Protein AF-A0A964NUA7-F1 (afdb_monomer)

Mean predicted aligned error: 12.63 Å

Solvent-accessible surface area (backbone atoms only — not comparable to full-atom values): 7812 Å² total; per-residue (Å²): 142,84,90,79,90,79,89,80,86,87,89,70,91,76,75,76,74,73,67,79,84,61,92,85,70,59,91,72,68,48,66,83,38,72,69,36,49,54,50,37,35,69,74,38,63,62,38,77,44,85,79,89,63,95,45,68,68,60,46,50,51,55,55,46,52,55,45,46,50,8,38,75,77,57,74,36,83,54,47,79,45,64,87,78,92,82,76,82,49,100,40,72,67,52,20,51,52,49,49,44,42,57,53,69,76,63,40,62,59,69,62,51,52,53,50,32,60,74,75,73,97

Secondary structure (DSSP, 8-state):
-----------S----------TT--TTTTSSSHHHHHHHHHH-SEEE-----S-HHHHHHHHHHHHHHHHHHH----EEE--------SSHHHHHHHHIIIIIIS--HHHHHHHHHHHT-

pLDDT: mean 70.84, std 25.48, range [21.45, 96.25]

Structure (mmCIF, N/CA/C/O backbone):
data_AF-A0A964NUA7-F1
#
_entry.id   AF-A0A964NUA7-F1
#
loop_
_atom_site.group_PDB
_atom_site.id
_atom_site.type_symbol
_atom_site.label_atom_id
_atom_site.label_alt_id
_atom_site.label_comp_id
_atom_site.label_asym_id
_atom_site.label_entity_id
_atom_site.label_seq_id
_atom_site.pdbx_PDB_ins_code
_atom_site.Cartn_x
_atom_site.Cartn_y
_atom_site.Cartn_z
_atom_site.occupancy
_atom_site.B_iso_or_equiv
_atom_site.auth_seq_id
_atom_site.auth_comp_id
_atom_site.auth_asym_id
_atom_site.auth_atom_id
_atom_site.pdbx_PDB_model_num
ATOM 1 N N . MET A 1 1 ? 5.988 -31.371 2.327 1.00 27.14 1 MET A N 1
ATOM 2 C CA . MET A 1 1 ? 7.022 -30.950 1.358 1.00 27.14 1 MET A CA 1
ATOM 3 C C . MET A 1 1 ? 6.331 -30.718 0.020 1.00 27.14 1 MET A C 1
ATOM 5 O O . MET A 1 1 ? 5.754 -31.665 -0.492 1.00 27.14 1 MET A O 1
ATOM 9 N N . GLY A 1 2 ? 6.300 -29.475 -0.480 1.00 25.44 2 GLY A N 1
ATOM 10 C CA . GLY A 1 2 ? 5.783 -29.141 -1.819 1.00 25.44 2 GLY A CA 1
ATOM 11 C C . GLY A 1 2 ? 4.727 -28.028 -1.857 1.00 25.44 2 GLY A C 1
ATOM 12 O O . GLY A 1 2 ? 3.548 -28.309 -2.030 1.00 25.44 2 GLY A O 1
ATOM 13 N N . LEU A 1 3 ? 5.148 -26.765 -1.731 1.00 25.61 3 LEU A N 1
ATOM 14 C CA . LEU A 1 3 ? 4.370 -25.607 -2.189 1.00 25.61 3 LEU A CA 1
ATOM 15 C C . LEU A 1 3 ? 4.607 -25.449 -3.697 1.00 25.61 3 LEU A C 1
ATOM 17 O O . LEU A 1 3 ? 5.755 -25.349 -4.126 1.00 25.61 3 LEU A O 1
ATOM 21 N N . ARG A 1 4 ? 3.542 -25.419 -4.505 1.00 24.11 4 ARG A N 1
ATOM 22 C CA . ARG A 1 4 ? 3.616 -25.037 -5.923 1.00 24.11 4 ARG A CA 1
ATOM 23 C C . ARG A 1 4 ? 2.510 -24.025 -6.206 1.00 24.11 4 ARG A C 1
ATOM 25 O O . ARG A 1 4 ? 1.328 -24.355 -6.159 1.00 24.11 4 ARG A O 1
ATOM 32 N N . GLY A 1 5 ? 2.933 -22.775 -6.374 1.00 25.03 5 GLY A N 1
ATOM 33 C CA . GLY A 1 5 ? 2.089 -21.589 -6.371 1.00 25.03 5 GLY A CA 1
ATOM 34 C C . GLY A 1 5 ? 1.106 -21.511 -7.536 1.00 25.03 5 GL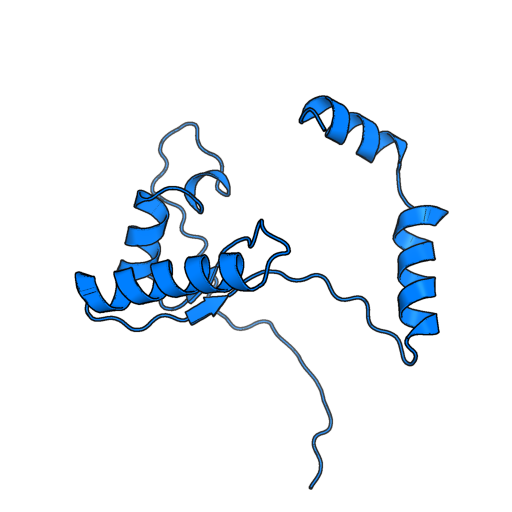Y A C 1
ATOM 35 O O . GLY A 1 5 ? 1.451 -21.746 -8.690 1.00 25.03 5 GLY A O 1
ATOM 36 N N . ARG A 1 6 ? -0.117 -21.110 -7.197 1.00 24.16 6 ARG A N 1
ATOM 37 C CA . ARG A 1 6 ? -1.058 -20.375 -8.043 1.00 24.16 6 ARG A CA 1
ATOM 38 C C . ARG A 1 6 ? -1.714 -19.360 -7.119 1.00 24.16 6 ARG A C 1
ATOM 40 O O . ARG A 1 6 ? -2.596 -19.726 -6.351 1.00 24.16 6 ARG A O 1
ATOM 47 N N . ILE A 1 7 ? -1.238 -18.119 -7.128 1.00 25.75 7 ILE A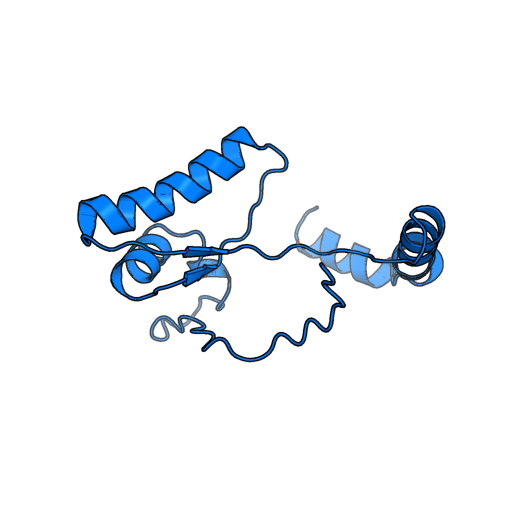 N 1
ATOM 48 C CA . ILE A 1 7 ? -1.932 -17.039 -6.424 1.00 25.75 7 ILE A CA 1
ATOM 49 C C . ILE A 1 7 ? -2.925 -16.448 -7.421 1.00 25.75 7 ILE A C 1
ATOM 51 O O . ILE A 1 7 ? -2.587 -15.615 -8.253 1.00 25.75 7 ILE A O 1
ATOM 55 N N . PHE A 1 8 ? -4.148 -16.966 -7.358 1.00 21.45 8 PHE A N 1
ATOM 56 C CA . PHE A 1 8 ? -5.348 -16.239 -7.747 1.00 21.45 8 PHE A CA 1
ATOM 57 C C . PHE A 1 8 ? -5.711 -15.353 -6.549 1.00 21.45 8 PHE A C 1
ATOM 59 O O . PHE A 1 8 ? -5.797 -15.861 -5.431 1.00 21.45 8 PHE A O 1
ATOM 66 N N . GLN A 1 9 ? -5.923 -14.053 -6.750 1.00 24.56 9 GLN A N 1
ATOM 67 C CA . GLN A 1 9 ? -6.486 -13.195 -5.707 1.00 24.56 9 GLN A CA 1
ATOM 68 C C . GLN A 1 9 ? -7.585 -12.317 -6.303 1.00 24.56 9 GLN A C 1
ATOM 70 O O . GLN A 1 9 ? -7.345 -11.265 -6.881 1.00 24.56 9 GLN A O 1
ATOM 75 N N . SER A 1 10 ? -8.814 -12.800 -6.181 1.00 31.84 10 SER A N 1
ATOM 76 C CA . SER A 1 10 ? -10.042 -12.033 -6.357 1.00 31.84 10 SER A CA 1
ATOM 77 C C . SER A 1 10 ? -11.094 -12.743 -5.517 1.00 31.84 10 SER A C 1
ATOM 79 O O . SER A 1 10 ? -11.787 -13.608 -6.032 1.00 31.84 10 SER A O 1
ATOM 81 N N . GLU A 1 11 ? -11.140 -12.446 -4.217 1.00 25.67 11 GLU A N 1
ATOM 82 C CA . GLU A 1 11 ? -12.264 -12.791 -3.332 1.00 25.67 11 GLU A CA 1
ATOM 83 C C . GLU A 1 11 ? -12.085 -12.142 -1.948 1.00 25.67 11 GLU A C 1
ATOM 85 O O . GLU A 1 11 ? -12.079 -12.779 -0.899 1.00 25.67 11 GLU A O 1
ATOM 90 N N . SER A 1 12 ? -11.927 -10.823 -1.921 1.00 27.19 12 SER A N 1
ATOM 91 C CA . SER A 1 12 ? -12.155 -10.053 -0.701 1.00 27.19 12 SER A CA 1
ATOM 92 C C . SER A 1 12 ? -13.221 -9.017 -1.009 1.00 27.19 12 SER A C 1
ATOM 94 O O . SER A 1 12 ? -13.128 -8.283 -1.991 1.00 27.19 12 SER A O 1
ATOM 96 N N . ARG A 1 13 ? -14.282 -8.998 -0.195 1.00 23.02 13 ARG A N 1
ATOM 97 C CA . ARG A 1 13 ? -15.306 -7.950 -0.213 1.00 23.02 13 ARG A CA 1
ATOM 98 C C . ARG A 1 13 ? -14.612 -6.617 0.072 1.00 23.02 13 ARG A C 1
ATOM 100 O O . ARG A 1 13 ? -14.453 -6.226 1.222 1.00 23.02 13 ARG A O 1
ATOM 107 N N . LEU A 1 14 ? -14.148 -5.964 -0.990 1.00 28.89 14 LEU A N 1
ATOM 108 C CA . LEU A 1 14 ? -13.613 -4.613 -0.988 1.00 28.89 14 LEU A CA 1
ATOM 109 C C . LEU A 1 14 ? -14.743 -3.676 -0.576 1.00 28.89 14 LEU A C 1
ATOM 111 O O . LEU A 1 14 ? -15.568 -3.273 -1.393 1.00 28.89 14 LEU A O 1
ATOM 115 N N . SER A 1 15 ? -14.790 -3.306 0.697 1.00 28.67 15 SER A N 1
ATOM 116 C CA . SER A 1 15 ? -15.496 -2.096 1.081 1.00 28.67 15 SER A CA 1
ATOM 117 C C . SER A 1 15 ? -14.627 -0.911 0.660 1.00 28.67 15 SER A C 1
ATOM 119 O O . SER A 1 15 ? -13.767 -0.452 1.413 1.00 28.67 15 SER A O 1
ATOM 121 N N . TYR A 1 16 ? -14.850 -0.393 -0.551 1.00 28.73 16 TYR A N 1
ATOM 122 C CA . TYR A 1 16 ? -14.675 1.042 -0.749 1.00 28.73 16 TYR A CA 1
ATOM 123 C C . TYR A 1 16 ? -15.656 1.689 0.216 1.00 28.73 16 TYR A C 1
ATOM 125 O O . TYR A 1 16 ? -16.868 1.611 0.013 1.00 28.73 16 TYR A O 1
ATOM 133 N N . VAL A 1 17 ? -15.151 2.254 1.310 1.00 31.86 17 VAL A N 1
ATOM 134 C CA . VAL A 1 17 ? -15.978 3.107 2.153 1.00 31.86 17 VAL A CA 1
ATOM 135 C C . VAL A 1 17 ? -16.320 4.323 1.305 1.00 31.86 17 VAL A C 1
ATOM 137 O O . VAL A 1 17 ? -15.571 5.291 1.230 1.00 31.86 17 VAL A O 1
ATOM 140 N N . LYS A 1 18 ? -17.459 4.239 0.620 1.00 24.28 18 LYS A N 1
ATOM 141 C CA . LYS A 1 18 ? -18.215 5.402 0.197 1.00 24.28 18 LYS A CA 1
ATOM 142 C C . LYS A 1 18 ? -18.733 5.997 1.500 1.00 24.28 18 LYS A C 1
ATOM 144 O O . LYS A 1 18 ? -19.752 5.551 2.022 1.00 24.28 18 LYS A O 1
ATOM 149 N N . ALA A 1 19 ? -17.975 6.928 2.074 1.00 28.19 19 ALA A N 1
ATOM 150 C CA . ALA A 1 19 ? -18.576 7.854 3.013 1.00 28.19 19 ALA A CA 1
ATOM 151 C C . ALA A 1 19 ? -19.773 8.469 2.280 1.00 28.19 19 ALA A C 1
ATOM 153 O O . ALA A 1 19 ? -19.670 8.793 1.092 1.00 28.19 19 ALA A O 1
ATOM 154 N N . ASP A 1 20 ? -20.917 8.496 2.956 1.00 29.47 20 ASP A N 1
ATOM 155 C CA . ASP A 1 20 ? -22.089 9.249 2.531 1.00 29.47 20 ASP A CA 1
ATOM 156 C C . ASP A 1 20 ? -21.645 10.561 1.866 1.00 29.47 20 ASP A C 1
ATOM 158 O O . ASP A 1 20 ? -20.754 11.257 2.354 1.00 29.47 20 ASP A O 1
ATOM 162 N N . SER A 1 21 ? -22.186 10.789 0.677 1.00 30.91 21 SER A N 1
ATOM 163 C CA . SER A 1 21 ? -21.831 11.832 -0.270 1.00 30.91 21 SER A CA 1
ATOM 164 C C . SER A 1 21 ? -21.938 13.231 0.334 1.00 30.91 21 SER A C 1
ATOM 166 O O . SER A 1 21 ? -22.927 13.929 0.123 1.00 30.91 21 SER A O 1
ATOM 168 N N . THR A 1 22 ? -20.885 13.698 0.999 1.00 31.62 22 THR A N 1
ATOM 169 C CA . THR A 1 22 ? -20.631 15.133 1.117 1.00 31.62 22 THR A CA 1
ATOM 170 C C . THR A 1 22 ? -20.232 15.629 -0.278 1.00 31.62 22 THR A C 1
ATOM 172 O O . THR A 1 22 ? -19.257 15.119 -0.841 1.00 31.62 22 THR A O 1
ATOM 175 N N . PRO A 1 23 ? -20.966 16.571 -0.896 1.00 30.16 23 PRO A N 1
ATOM 176 C CA . PRO A 1 23 ? -20.633 17.036 -2.234 1.00 30.16 23 PRO A CA 1
ATOM 177 C C . PRO A 1 23 ? -19.292 17.776 -2.179 1.00 30.16 23 PRO A C 1
ATOM 179 O O . PRO A 1 23 ? -19.207 18.844 -1.579 1.00 30.16 23 PRO A O 1
ATOM 182 N N . GLY A 1 24 ? -18.248 17.203 -2.784 1.00 36.34 24 GLY A N 1
ATOM 183 C CA . GLY A 1 24 ? -16.984 17.904 -3.034 1.00 36.34 24 GLY A CA 1
ATOM 184 C C . GLY A 1 24 ? -15.691 17.147 -2.726 1.00 36.34 24 GLY A C 1
ATOM 185 O O . GLY A 1 24 ? -14.650 17.619 -3.162 1.00 36.34 24 GLY A O 1
ATOM 186 N N . ALA A 1 25 ? -15.725 16.002 -2.037 1.00 34.09 25 ALA A N 1
ATOM 187 C CA . ALA A 1 25 ? -14.512 15.231 -1.737 1.00 34.09 25 ALA A CA 1
ATOM 188 C C . ALA A 1 25 ? -14.442 13.950 -2.579 1.00 34.09 25 ALA A C 1
ATOM 190 O O . ALA A 1 25 ? -15.390 13.159 -2.620 1.00 34.09 25 ALA A O 1
ATOM 191 N N . GLY A 1 26 ? -13.320 13.746 -3.267 1.00 30.30 26 GLY A N 1
ATOM 192 C CA . GLY A 1 26 ? -13.050 12.526 -4.017 1.00 30.30 26 GLY A CA 1
ATOM 193 C C . GLY A 1 26 ? -12.865 11.312 -3.089 1.00 30.30 26 GLY A C 1
ATOM 194 O O . GLY A 1 26 ? -12.477 11.462 -1.930 1.00 30.30 26 GLY A O 1
ATOM 195 N N . PRO A 1 27 ? -13.097 10.078 -3.577 1.00 38.28 27 PRO A N 1
ATOM 196 C CA . PRO A 1 27 ? -13.003 8.850 -2.776 1.00 38.28 27 PRO A CA 1
ATOM 197 C C . PRO A 1 27 ? -11.610 8.549 -2.182 1.00 38.28 27 PRO A C 1
ATOM 199 O O . PRO A 1 27 ? -11.503 7.675 -1.318 1.00 38.28 27 PRO A O 1
ATOM 202 N N . ASP A 1 28 ? -10.560 9.260 -2.598 1.00 36.31 28 ASP A N 1
ATOM 203 C CA . ASP A 1 28 ? -9.194 9.082 -2.088 1.00 36.31 28 ASP A CA 1
ATOM 204 C C . ASP A 1 28 ? -8.796 10.084 -0.993 1.00 36.31 28 ASP A C 1
ATOM 206 O O . ASP A 1 28 ? -7.890 9.810 -0.206 1.00 36.31 28 ASP A O 1
ATOM 210 N N . GLU A 1 29 ? -9.520 11.194 -0.844 1.00 36.31 29 GLU A N 1
ATOM 211 C CA . GLU A 1 29 ? -9.136 12.291 0.057 1.00 36.31 29 GLU A CA 1
ATOM 212 C C . GLU A 1 29 ? -9.491 12.007 1.528 1.00 36.31 29 GLU A C 1
ATOM 214 O O . GLU A 1 29 ? -8.863 12.530 2.449 1.00 36.31 29 GLU A O 1
ATOM 219 N N . CYS A 1 30 ? -10.449 11.112 1.791 1.00 37.78 30 CYS A N 1
ATOM 220 C CA . CYS A 1 30 ? -10.910 10.823 3.152 1.00 37.78 30 CYS A CA 1
ATOM 221 C C . CYS A 1 30 ? -10.120 9.727 3.889 1.00 37.78 30 CYS A C 1
ATOM 223 O O . CYS A 1 30 ? -10.360 9.515 5.078 1.00 37.78 30 CYS A O 1
ATOM 225 N N . ARG A 1 31 ? -9.177 9.030 3.236 1.00 44.59 31 ARG A N 1
ATOM 226 C CA . ARG A 1 31 ? -8.438 7.906 3.855 1.00 44.59 31 ARG A CA 1
ATOM 227 C C . ARG A 1 31 ? -7.382 8.357 4.870 1.00 44.59 31 ARG A C 1
ATOM 229 O O . ARG A 1 31 ? -7.107 7.631 5.817 1.00 44.59 31 ARG A O 1
ATOM 236 N N . GLY A 1 32 ? -6.812 9.553 4.697 1.00 49.62 32 GLY A N 1
ATOM 237 C CA . GLY A 1 32 ? -5.802 10.117 5.605 1.00 49.62 32 GLY A CA 1
ATOM 238 C C . GLY A 1 32 ? -6.368 10.923 6.781 1.00 49.62 32 GLY A C 1
ATOM 239 O O . GLY A 1 32 ? -5.654 11.177 7.752 1.00 49.62 32 GLY A O 1
ATOM 240 N N . LEU A 1 33 ? -7.644 11.320 6.717 1.00 57.09 33 LEU A N 1
ATOM 241 C CA . LEU A 1 33 ? -8.273 12.196 7.708 1.00 57.09 33 LEU A CA 1
ATOM 242 C C . LEU A 1 33 ? -8.637 11.427 8.992 1.00 57.09 33 LEU A C 1
ATOM 244 O O . LEU A 1 33 ? -9.044 10.266 8.902 1.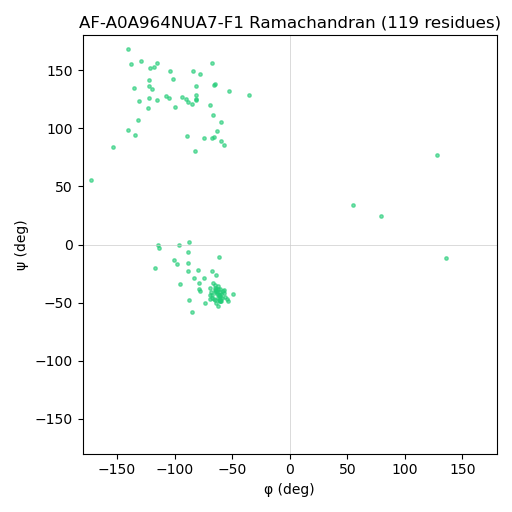00 57.09 33 LEU A O 1
ATOM 248 N N . PRO A 1 34 ? -8.577 12.057 10.187 1.00 63.84 34 PRO A N 1
ATOM 249 C CA . PRO A 1 34 ? -8.922 11.407 11.457 1.00 63.84 34 PRO A CA 1
ATOM 250 C C . PRO A 1 34 ? -10.273 10.678 11.419 1.00 63.84 34 PRO A C 1
ATOM 252 O O . PRO A 1 34 ? -10.371 9.528 11.839 1.00 63.84 34 PRO A O 1
ATOM 255 N N . ALA A 1 35 ? -11.292 11.293 10.811 1.00 75.25 35 ALA A N 1
ATOM 256 C CA . ALA A 1 35 ? -12.618 10.697 10.651 1.00 75.25 35 ALA A CA 1
ATOM 257 C C . ALA A 1 35 ? -12.605 9.382 9.844 1.00 75.25 35 ALA A C 1
ATOM 259 O O . ALA A 1 35 ? -13.299 8.431 10.204 1.00 75.25 35 ALA A O 1
ATOM 260 N N . GLY A 1 36 ? -11.779 9.295 8.795 1.00 73.12 36 GLY A N 1
ATOM 261 C CA . GLY A 1 36 ? -11.612 8.076 8.001 1.00 73.12 36 GLY A CA 1
ATOM 262 C C . GLY A 1 36 ? -10.991 6.936 8.809 1.00 73.12 36 GLY A C 1
ATOM 263 O O . GLY A 1 36 ? -11.425 5.788 8.692 1.00 73.12 36 GLY A O 1
ATOM 264 N N . LYS A 1 37 ? -10.042 7.256 9.701 1.00 77.94 37 LYS A N 1
ATOM 265 C CA . LYS A 1 37 ? -9.405 6.269 10.589 1.00 77.94 37 LYS A CA 1
ATOM 266 C C . LYS A 1 37 ? -10.399 5.664 11.576 1.00 77.94 37 LYS A C 1
ATOM 268 O O . LYS A 1 37 ? -10.473 4.441 11.685 1.00 77.94 37 LYS A O 1
ATOM 273 N N . HIS A 1 38 ? -11.203 6.498 12.240 1.00 84.69 38 HIS A N 1
ATOM 274 C CA . HIS A 1 38 ? -12.233 6.020 13.169 1.00 84.69 38 HIS A CA 1
ATOM 275 C C . HIS A 1 38 ? -13.317 5.210 12.458 1.00 84.69 38 HIS A C 1
ATOM 277 O O . HIS A 1 38 ? -13.741 4.176 12.971 1.00 84.69 38 HIS A O 1
ATOM 283 N N . TYR A 1 39 ? -13.731 5.621 11.256 1.00 83.38 39 TYR A N 1
ATOM 284 C CA . TYR A 1 39 ? -14.696 4.847 10.480 1.00 83.38 39 TYR A CA 1
ATOM 285 C C . TYR A 1 39 ? -14.159 3.448 10.153 1.00 83.38 39 TYR A C 1
ATOM 287 O O . TYR A 1 39 ? -14.842 2.449 10.392 1.00 83.38 39 TYR A O 1
ATOM 295 N N . ALA A 1 40 ? -12.923 3.360 9.648 1.00 80.88 40 ALA A N 1
ATOM 296 C CA . ALA A 1 40 ? -12.293 2.082 9.336 1.00 80.88 40 ALA A CA 1
ATOM 297 C C . ALA A 1 40 ? -12.154 1.201 10.588 1.00 80.88 40 ALA A C 1
ATOM 299 O O . ALA A 1 40 ? -12.540 0.034 10.567 1.00 80.88 40 ALA A O 1
ATOM 300 N N . ALA A 1 41 ? -11.692 1.772 11.701 1.00 85.62 41 ALA A N 1
ATOM 301 C CA . ALA A 1 41 ? -11.541 1.066 12.969 1.00 85.62 41 ALA A CA 1
ATOM 302 C C . ALA A 1 41 ? -12.879 0.541 13.530 1.00 85.62 41 ALA A C 1
ATOM 304 O O . ALA A 1 41 ? -12.959 -0.583 14.036 1.00 85.62 41 ALA A O 1
ATOM 305 N N . LYS A 1 42 ? -13.955 1.321 13.388 1.00 86.00 42 LYS A N 1
ATOM 306 C CA . LYS A 1 42 ? -15.282 0.971 13.900 1.00 86.00 42 LYS A CA 1
ATOM 307 C C . LYS A 1 42 ? -16.028 -0.034 13.023 1.00 86.00 42 LYS A C 1
ATOM 309 O O . LYS A 1 42 ? -16.702 -0.906 13.563 1.00 86.00 42 LYS A O 1
ATOM 314 N N . HIS A 1 43 ? -15.913 0.076 11.698 1.00 84.19 43 HIS A N 1
ATOM 315 C CA . HIS A 1 43 ? -16.801 -0.629 10.764 1.00 84.19 43 HIS A CA 1
ATOM 316 C C . HIS A 1 43 ? -16.114 -1.641 9.843 1.00 84.19 43 HIS A C 1
ATOM 318 O O . HIS A 1 43 ? -16.791 -2.522 9.324 1.00 84.19 43 HIS A O 1
ATOM 324 N N . CYS A 1 44 ? -14.799 -1.551 9.627 1.00 79.88 44 CYS A N 1
ATOM 325 C CA . CYS A 1 44 ? -14.088 -2.414 8.676 1.00 79.88 44 CYS A CA 1
ATOM 326 C C . CYS A 1 44 ? -13.291 -3.503 9.400 1.00 79.88 44 CYS A C 1
ATOM 328 O O . CYS A 1 44 ? -12.821 -3.289 10.515 1.00 79.88 44 CYS A O 1
ATOM 330 N N . ASP A 1 45 ? -13.124 -4.670 8.778 1.00 82.25 45 ASP A N 1
ATOM 331 C CA . ASP A 1 45 ? -12.191 -5.709 9.250 1.00 82.25 45 ASP A CA 1
ATOM 332 C C . ASP A 1 45 ? -10.778 -5.514 8.677 1.00 82.25 45 ASP A C 1
ATOM 334 O O . ASP A 1 45 ? -9.791 -5.983 9.246 1.00 82.25 45 ASP A O 1
ATOM 338 N N . ILE A 1 46 ? -10.681 -4.805 7.548 1.00 84.81 46 ILE A N 1
ATOM 339 C CA . ILE A 1 46 ? -9.438 -4.490 6.846 1.00 84.81 46 ILE A CA 1
ATOM 340 C C . ILE A 1 46 ? -9.423 -2.991 6.536 1.00 84.81 46 ILE A C 1
ATOM 342 O O . ILE A 1 46 ? -10.324 -2.482 5.869 1.00 84.81 46 ILE A O 1
ATOM 346 N N . ALA A 1 47 ? -8.391 -2.290 6.998 1.00 85.81 47 ALA A N 1
ATOM 347 C CA . ALA A 1 47 ? -8.112 -0.904 6.649 1.00 85.81 47 ALA A CA 1
ATOM 348 C C . ALA A 1 47 ? -7.023 -0.853 5.571 1.00 85.81 47 ALA A C 1
ATOM 350 O O . ALA A 1 47 ? -5.898 -1.295 5.799 1.00 85.81 47 ALA A O 1
ATOM 351 N N . PHE A 1 48 ? -7.352 -0.305 4.401 1.00 82.94 48 PHE A N 1
ATOM 352 C CA . PHE A 1 48 ? -6.369 -0.025 3.356 1.00 82.94 48 PHE A CA 1
ATOM 353 C C . PHE A 1 48 ? -5.772 1.367 3.544 1.00 82.94 48 PHE A C 1
ATOM 355 O O . PHE A 1 48 ? -6.511 2.354 3.541 1.00 82.94 48 PHE A O 1
ATOM 362 N N . ILE A 1 49 ? -4.448 1.433 3.676 1.00 82.12 49 ILE A N 1
ATOM 363 C CA . ILE A 1 49 ? -3.696 2.673 3.871 1.00 82.12 49 ILE A CA 1
ATOM 364 C C . ILE A 1 49 ? -2.650 2.843 2.770 1.00 82.12 49 ILE A C 1
ATOM 366 O O . ILE A 1 49 ? -2.002 1.877 2.359 1.00 82.12 49 ILE A O 1
ATOM 370 N N . LEU A 1 50 ? -2.470 4.080 2.309 1.00 77.88 50 LEU A N 1
ATOM 371 C CA . LEU A 1 50 ? -1.279 4.450 1.551 1.00 77.88 50 LEU A CA 1
ATOM 372 C C . LEU A 1 50 ? -0.157 4.725 2.547 1.00 77.88 50 LEU A C 1
ATOM 374 O O . LEU A 1 50 ? -0.320 5.565 3.430 1.00 77.88 50 LEU A O 1
ATOM 378 N N . ILE A 1 51 ? 0.966 4.035 2.384 1.00 75.50 51 ILE A N 1
ATOM 379 C CA . ILE A 1 51 ? 2.201 4.379 3.082 1.00 75.50 51 ILE A CA 1
ATOM 380 C C . ILE A 1 51 ? 2.885 5.462 2.255 1.00 75.50 51 ILE A C 1
ATOM 382 O O . ILE A 1 51 ? 3.174 5.263 1.076 1.00 75.50 51 ILE A O 1
ATOM 386 N N . THR A 1 52 ? 3.102 6.621 2.862 1.00 70.00 52 THR A N 1
ATOM 387 C CA . THR A 1 52 ? 3.693 7.790 2.192 1.00 70.00 52 THR A CA 1
ATOM 388 C C . THR A 1 52 ? 5.175 7.963 2.510 1.00 70.00 52 THR A C 1
ATOM 390 O O . THR A 1 52 ? 5.863 8.728 1.839 1.00 70.00 52 THR A O 1
ATOM 393 N N . SER A 1 53 ? 5.674 7.248 3.520 1.00 74.00 53 SER A N 1
ATOM 394 C CA . SER A 1 53 ? 7.068 7.287 3.947 1.00 74.00 53 SER A CA 1
ATOM 395 C C . SER A 1 53 ? 7.848 6.080 3.430 1.00 74.00 53 SER A C 1
ATOM 397 O O . SER A 1 53 ? 7.347 4.960 3.421 1.00 74.00 53 SER A O 1
ATOM 399 N N . HIS A 1 54 ? 9.108 6.299 3.056 1.00 73.06 54 HIS A N 1
ATOM 400 C CA . HIS A 1 54 ? 10.066 5.223 2.780 1.00 73.06 54 HIS A CA 1
ATOM 401 C C . HIS A 1 54 ? 10.819 4.758 4.040 1.00 73.06 54 HIS A C 1
ATOM 403 O O . HIS A 1 54 ? 11.701 3.911 3.946 1.00 73.06 54 HIS A O 1
ATOM 409 N N . ASP A 1 55 ? 10.493 5.324 5.206 1.00 82.31 55 ASP A N 1
ATOM 410 C CA . ASP A 1 55 ? 11.065 4.951 6.496 1.00 82.31 55 ASP A CA 1
ATOM 411 C C . ASP A 1 55 ? 10.205 3.895 7.210 1.00 82.31 55 ASP A C 1
ATOM 413 O O . ASP A 1 55 ? 8.997 4.070 7.434 1.00 82.31 55 ASP A O 1
ATOM 417 N N . ASP A 1 56 ? 10.855 2.801 7.604 1.00 78.94 56 ASP A N 1
ATOM 418 C CA . ASP A 1 56 ? 10.227 1.653 8.258 1.00 78.94 56 ASP A CA 1
ATOM 419 C C . ASP A 1 56 ? 9.628 2.024 9.621 1.00 78.94 56 ASP A C 1
ATOM 421 O O . ASP A 1 56 ? 8.550 1.540 9.983 1.00 78.94 56 ASP A O 1
ATOM 425 N N . GLU A 1 57 ? 10.298 2.893 10.386 1.00 85.44 57 GLU A N 1
ATOM 426 C CA . GLU A 1 57 ? 9.829 3.319 11.708 1.00 85.44 57 GLU A CA 1
ATOM 427 C C . GLU A 1 57 ? 8.530 4.117 11.609 1.00 85.44 57 GLU A C 1
ATOM 429 O O . GLU A 1 57 ? 7.561 3.850 12.328 1.00 85.44 57 GLU A O 1
ATOM 434 N N . THR A 1 58 ? 8.487 5.070 10.682 1.00 81.75 58 THR A N 1
ATOM 435 C CA . THR A 1 58 ? 7.310 5.889 10.393 1.00 81.75 58 THR A CA 1
ATOM 436 C C . THR A 1 58 ? 6.149 5.014 9.937 1.00 81.75 58 THR A C 1
ATOM 438 O O . THR A 1 58 ? 5.062 5.085 10.512 1.00 81.75 58 THR A O 1
ATOM 441 N N . THR A 1 59 ? 6.401 4.107 8.993 1.00 82.38 59 THR A N 1
ATOM 442 C CA . THR A 1 59 ? 5.405 3.149 8.498 1.00 82.38 59 THR A CA 1
ATOM 443 C C . THR A 1 59 ? 4.825 2.304 9.631 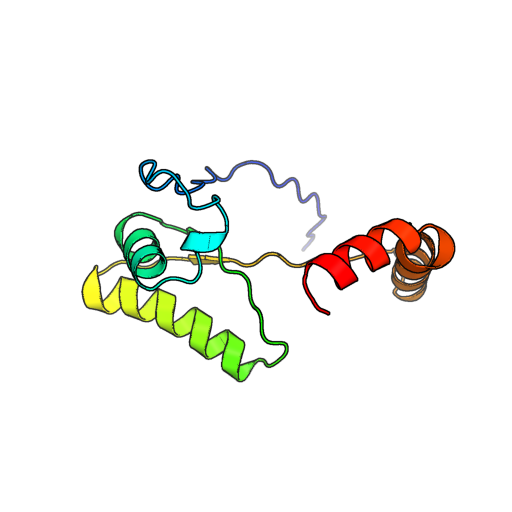1.00 82.38 59 THR A C 1
ATOM 445 O O . THR A 1 59 ? 3.609 2.125 9.750 1.00 82.38 59 THR A O 1
ATOM 448 N N . ARG A 1 60 ? 5.685 1.803 10.524 1.00 86.44 60 ARG A N 1
ATOM 449 C CA . ARG A 1 60 ? 5.244 0.991 11.660 1.00 86.44 60 ARG A CA 1
ATOM 450 C C . ARG A 1 60 ? 4.372 1.785 12.625 1.00 86.44 60 ARG A C 1
ATOM 452 O O . ARG A 1 60 ? 3.380 1.243 13.111 1.00 86.44 60 ARG A O 1
ATOM 459 N N . ARG A 1 61 ? 4.715 3.050 12.887 1.00 88.06 61 ARG A N 1
ATOM 460 C CA . ARG A 1 61 ? 3.912 3.951 13.729 1.00 88.06 61 ARG A CA 1
ATOM 461 C C . ARG A 1 61 ? 2.538 4.210 13.122 1.00 88.06 61 ARG A C 1
ATOM 463 O O . ARG A 1 61 ? 1.547 4.160 13.845 1.00 88.06 61 ARG A O 1
ATOM 470 N N . GLU A 1 62 ? 2.461 4.425 11.812 1.00 84.00 62 GLU A N 1
ATOM 471 C CA . GLU A 1 62 ? 1.183 4.611 11.121 1.00 84.00 62 GLU A CA 1
ATOM 472 C C . GLU A 1 62 ? 0.296 3.370 11.246 1.00 84.00 62 GLU A C 1
ATOM 474 O O . GLU A 1 62 ? -0.859 3.482 11.653 1.00 84.00 62 GLU A O 1
ATOM 479 N N . ILE A 1 63 ? 0.844 2.179 10.988 1.00 88.12 63 ILE A N 1
ATOM 480 C CA . ILE A 1 63 ? 0.115 0.910 11.129 1.00 88.12 63 ILE A CA 1
ATOM 481 C C . ILE A 1 63 ? -0.347 0.690 12.576 1.00 88.12 63 ILE A C 1
ATOM 483 O O . ILE A 1 63 ? -1.484 0.262 12.803 1.00 88.12 63 ILE A O 1
ATOM 487 N N . ALA A 1 64 ? 0.521 0.966 13.555 1.00 91.00 64 ALA A N 1
ATOM 488 C CA . ALA A 1 64 ? 0.199 0.831 14.972 1.00 91.00 64 ALA A CA 1
ATOM 489 C C . ALA A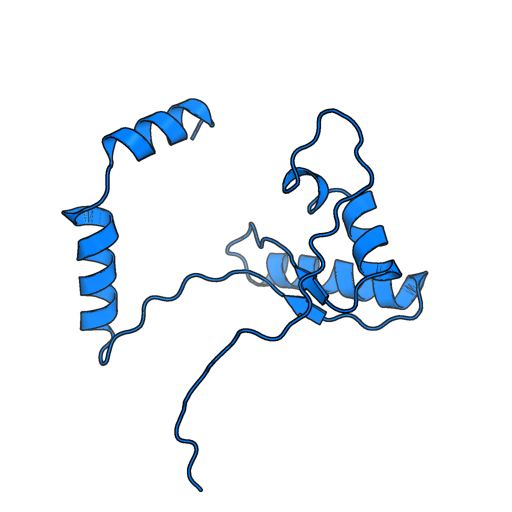 1 64 ? -0.969 1.742 15.367 1.00 91.00 64 ALA A C 1
ATOM 491 O O . ALA A 1 64 ? -1.920 1.261 15.971 1.00 91.00 64 ALA A O 1
ATOM 492 N N . ALA A 1 65 ? -0.976 3.000 14.915 1.00 88.88 65 ALA A N 1
ATOM 493 C CA . ALA A 1 65 ? -2.044 3.946 15.228 1.00 88.88 65 ALA A CA 1
ATOM 494 C C . ALA A 1 65 ? -3.438 3.442 14.804 1.00 88.88 65 ALA A C 1
ATOM 496 O O . ALA A 1 65 ? -4.394 3.553 15.569 1.00 88.88 65 ALA A O 1
ATOM 497 N N . TYR A 1 66 ? -3.569 2.831 13.619 1.00 86.25 66 TYR A N 1
ATOM 498 C CA . TYR A 1 66 ? -4.845 2.240 13.186 1.00 86.25 66 TYR A CA 1
ATOM 499 C C . TYR A 1 66 ? -5.278 1.066 14.070 1.00 86.25 66 TYR A C 1
ATOM 501 O O . TYR A 1 66 ? -6.459 0.932 14.401 1.00 86.25 66 TYR A O 1
ATOM 509 N N . ARG A 1 67 ? -4.326 0.212 14.459 1.00 90.25 67 ARG A N 1
ATOM 510 C CA . ARG A 1 67 ? -4.592 -0.944 15.326 1.00 90.25 67 ARG A CA 1
ATOM 511 C C . ARG A 1 67 ? -4.950 -0.517 16.747 1.00 90.25 67 ARG A C 1
ATOM 513 O O . ARG A 1 67 ? -5.831 -1.130 17.346 1.00 90.25 67 ARG A O 1
ATOM 520 N N . ASP A 1 68 ? -4.308 0.527 17.254 1.00 93.88 68 ASP A N 1
ATOM 521 C CA . ASP A 1 68 ? -4.531 1.053 18.597 1.00 93.88 68 ASP A CA 1
ATOM 522 C C . ASP A 1 68 ? -5.905 1.710 18.711 1.00 93.88 68 ASP A C 1
ATOM 524 O O . ASP A 1 68 ? -6.623 1.417 19.660 1.00 93.88 68 ASP A O 1
ATOM 528 N N . ILE A 1 69 ? -6.334 2.503 17.722 1.00 91.56 69 ILE A N 1
ATOM 529 C CA . ILE A 1 69 ? -7.693 3.075 17.695 1.00 91.56 69 ILE A CA 1
ATOM 530 C C . ILE A 1 69 ? -8.742 1.954 17.690 1.00 91.56 69 ILE A C 1
ATOM 532 O O . ILE A 1 69 ? -9.668 1.955 18.501 1.00 91.56 69 ILE A O 1
ATOM 536 N N . ALA A 1 70 ? -8.585 0.954 16.815 1.00 91.81 70 ALA A N 1
ATOM 537 C CA . ALA A 1 70 ? -9.519 -0.169 16.739 1.00 91.81 70 ALA A CA 1
ATOM 538 C C . ALA A 1 70 ? -9.613 -0.944 18.059 1.00 91.81 70 ALA A C 1
ATOM 540 O O . ALA A 1 70 ? -10.715 -1.271 18.508 1.00 91.81 70 ALA A O 1
ATOM 541 N N . ARG A 1 71 ? -8.469 -1.197 18.702 1.00 94.06 71 ARG A N 1
ATOM 542 C CA . ARG A 1 71 ? -8.392 -1.960 19.948 1.00 94.06 71 ARG A CA 1
ATOM 543 C C . ARG A 1 71 ? -8.897 -1.163 21.144 1.00 94.06 71 ARG A C 1
ATOM 545 O O . ARG A 1 71 ? -9.718 -1.672 21.898 1.00 94.06 71 ARG A O 1
ATOM 552 N N . ASN A 1 72 ? -8.410 0.059 21.320 1.00 95.56 72 ASN A N 1
ATOM 553 C CA . ASN A 1 72 ? -8.630 0.837 22.534 1.00 95.56 72 ASN A CA 1
ATOM 554 C C . ASN A 1 72 ? -10.030 1.453 22.560 1.00 95.56 72 ASN A C 1
ATOM 556 O O . ASN A 1 72 ? -10.681 1.428 23.602 1.00 95.56 72 ASN A O 1
ATOM 560 N N . GLU A 1 73 ? -10.526 1.949 21.424 1.00 94.44 73 GLU A N 1
ATOM 561 C CA . GLU A 1 73 ? -11.810 2.661 21.378 1.00 94.44 73 GLU A CA 1
ATOM 562 C C . GLU A 1 73 ? -12.986 1.770 20.989 1.00 94.44 73 GLU A C 1
ATOM 564 O O . GLU A 1 73 ? -14.096 1.961 21.482 1.00 94.44 73 GLU A O 1
ATOM 569 N N . TYR A 1 74 ? -12.756 0.789 20.115 1.00 92.31 74 TYR A N 1
ATOM 570 C CA . TYR A 1 74 ? -13.831 -0.040 19.566 1.00 92.31 74 TYR A CA 1
ATOM 571 C C . TYR A 1 74 ? -13.759 -1.504 19.998 1.00 92.31 74 TYR A C 1
ATOM 573 O O . TYR A 1 74 ? -14.663 -2.262 19.659 1.00 92.31 74 TYR A O 1
ATOM 581 N 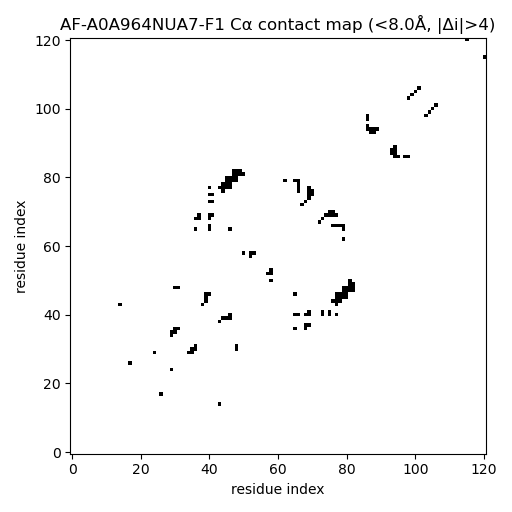N . GLN A 1 75 ? -12.730 -1.904 20.758 1.00 94.94 75 GLN A N 1
ATOM 582 C CA . GLN A 1 75 ? -12.522 -3.288 21.210 1.00 94.94 75 GLN A CA 1
ATOM 583 C C . GLN A 1 75 ? -12.497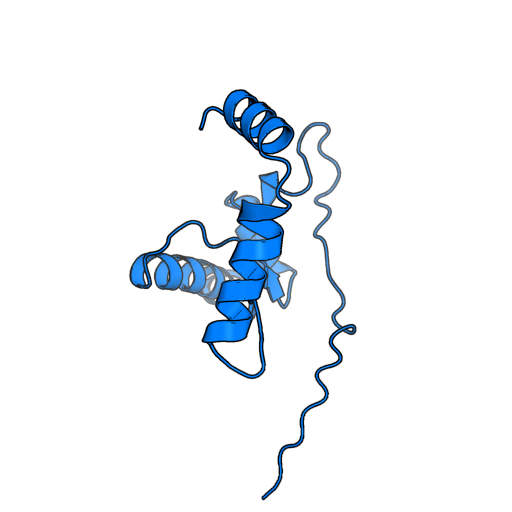 -4.291 20.041 1.00 94.94 75 GLN A C 1
ATOM 585 O O . GLN A 1 75 ? -12.952 -5.429 20.154 1.00 94.94 75 GLN A O 1
ATOM 590 N N . ARG A 1 76 ? -11.964 -3.859 18.891 1.00 90.94 76 ARG A N 1
ATOM 591 C CA . ARG A 1 76 ? -11.848 -4.657 17.666 1.00 90.94 76 ARG A CA 1
ATOM 592 C C . ARG A 1 76 ? -10.392 -4.894 17.297 1.00 90.94 76 ARG A C 1
ATOM 594 O O . ARG A 1 76 ? -9.499 -4.122 17.637 1.00 90.94 76 ARG A O 1
ATOM 601 N N . ASN A 1 77 ? -10.165 -5.964 16.547 1.00 90.81 77 ASN A N 1
ATOM 602 C CA . ASN A 1 77 ? -8.885 -6.239 15.917 1.00 90.81 77 ASN A CA 1
ATOM 603 C C . ASN A 1 77 ? -9.074 -6.191 14.400 1.00 90.81 77 ASN A C 1
ATOM 605 O O . ASN A 1 77 ? -9.934 -6.893 13.872 1.00 90.81 77 ASN A O 1
ATOM 609 N N . ILE A 1 78 ? -8.290 -5.357 13.721 1.00 85.69 78 ILE A N 1
ATOM 610 C CA . ILE A 1 78 ? -8.393 -5.134 12.276 1.00 85.69 78 ILE A CA 1
ATOM 611 C C . ILE A 1 78 ? -7.072 -5.469 11.587 1.00 85.69 78 ILE A C 1
ATOM 613 O O . ILE A 1 78 ? -5.988 -5.338 12.165 1.00 85.69 78 ILE A O 1
ATOM 617 N N . GLN A 1 79 ? -7.155 -5.863 10.323 1.00 88.06 79 GLN A N 1
ATOM 618 C CA . GLN A 1 79 ? -5.989 -5.945 9.455 1.00 88.06 79 GLN A CA 1
ATOM 619 C C . GLN A 1 79 ? -5.700 -4.575 8.839 1.00 88.06 79 GLN A C 1
ATOM 621 O O . GLN A 1 79 ? -6.610 -3.787 8.596 1.00 88.06 79 GLN A O 1
ATOM 626 N N . VAL A 1 80 ? -4.426 -4.301 8.569 1.00 86.69 80 VAL A N 1
ATOM 627 C CA . VAL A 1 80 ? -3.980 -3.076 7.895 1.00 86.69 80 VAL A CA 1
ATOM 628 C C . VAL A 1 80 ? -3.206 -3.498 6.661 1.00 86.69 80 VAL A C 1
ATOM 630 O O . VAL A 1 80 ? -2.215 -4.218 6.789 1.00 86.69 80 VAL A O 1
ATOM 633 N N . TRP A 1 81 ? -3.705 -3.129 5.488 1.00 85.69 81 TRP A N 1
ATOM 634 C CA . TRP A 1 81 ? -3.146 -3.506 4.193 1.00 85.69 81 TRP A CA 1
ATOM 635 C C . TRP A 1 81 ? -2.710 -2.251 3.439 1.00 85.69 81 TRP A C 1
ATOM 637 O O . TRP A 1 81 ? -3.254 -1.167 3.637 1.00 85.69 81 TRP A O 1
ATOM 647 N N . THR A 1 82 ? -1.729 -2.404 2.559 1.00 83.31 82 THR A N 1
ATOM 648 C CA . THR A 1 82 ? -1.222 -1.325 1.710 1.00 83.31 82 THR A CA 1
ATOM 649 C C . THR A 1 82 ? -0.994 -1.844 0.300 1.00 83.31 82 THR A C 1
ATOM 651 O O . THR A 1 82 ? -0.811 -3.047 0.096 1.00 83.31 82 THR A O 1
ATOM 654 N N . ASN A 1 83 ? -1.037 -0.950 -0.681 1.00 80.94 83 ASN A N 1
ATOM 655 C CA . ASN A 1 83 ? -0.682 -1.284 -2.048 1.0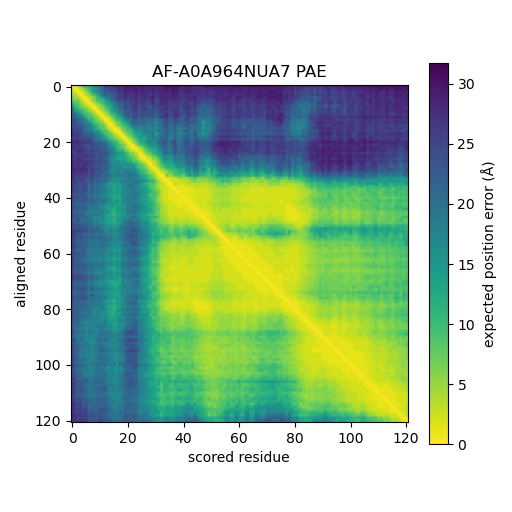0 80.94 83 ASN A CA 1
ATOM 656 C C . ASN A 1 83 ? 0.842 -1.257 -2.210 1.00 80.94 83 ASN A C 1
ATOM 658 O O . ASN A 1 83 ? 1.517 -0.335 -1.764 1.00 80.94 83 ASN A O 1
ATOM 662 N N . SER A 1 84 ? 1.377 -2.260 -2.898 1.00 78.31 84 SER A N 1
ATOM 663 C CA . SER A 1 84 ? 2.776 -2.296 -3.310 1.00 78.31 84 SER A CA 1
ATOM 664 C C . SER A 1 84 ? 2.846 -2.761 -4.756 1.00 78.31 84 SER A C 1
ATOM 666 O O . SER A 1 84 ? 2.165 -3.714 -5.143 1.00 78.31 84 SER A O 1
ATOM 668 N N . TYR A 1 85 ? 3.647 -2.069 -5.559 1.00 81.12 85 TYR A N 1
ATOM 669 C CA . TYR A 1 85 ? 3.935 -2.482 -6.923 1.00 81.12 85 TYR A CA 1
ATOM 670 C C . TYR A 1 85 ? 5.166 -3.380 -6.903 1.00 81.12 85 TYR A C 1
ATOM 672 O O . TYR A 1 85 ? 6.217 -2.988 -6.399 1.00 81.12 85 TYR A O 1
ATOM 680 N N . CYS A 1 86 ? 5.045 -4.579 -7.467 1.00 83.06 86 CYS A N 1
ATOM 681 C CA . CYS A 1 86 ? 6.167 -5.490 -7.643 1.00 83.06 86 CYS A CA 1
ATOM 682 C C . CYS A 1 86 ? 6.321 -5.838 -9.124 1.00 83.06 86 CYS A C 1
ATOM 684 O O . CYS A 1 86 ? 5.341 -6.100 -9.820 1.00 83.06 86 CYS A O 1
ATOM 686 N N . CYS A 1 87 ? 7.563 -5.825 -9.600 1.00 87.81 87 CYS A N 1
ATOM 687 C CA . CYS A 1 87 ? 7.925 -6.367 -10.903 1.00 87.81 87 CYS A CA 1
ATOM 688 C C . CYS A 1 87 ? 8.633 -7.696 -10.673 1.00 87.81 87 CYS A C 1
ATOM 690 O O . CYS A 1 87 ? 9.581 -7.765 -9.892 1.00 87.81 87 CYS A O 1
ATOM 692 N N . ILE A 1 88 ? 8.134 -8.748 -11.318 1.00 89.25 88 ILE A N 1
ATOM 693 C CA . ILE A 1 88 ? 8.586 -10.125 -11.118 1.00 89.25 88 ILE A CA 1
ATOM 694 C C . ILE A 1 88 ? 9.123 -10.646 -12.452 1.00 89.25 88 ILE A C 1
ATOM 696 O O . ILE A 1 88 ? 8.481 -10.469 -13.485 1.00 89.25 88 ILE A O 1
ATOM 700 N N . GLY A 1 89 ? 10.287 -11.288 -12.408 1.00 89.19 89 GLY A N 1
ATOM 701 C CA . GLY A 1 89 ? 10.902 -12.020 -13.516 1.00 89.19 89 GLY A CA 1
ATOM 702 C C . GLY A 1 89 ? 11.543 -13.305 -12.992 1.00 89.19 89 GLY A C 1
ATOM 703 O O . GLY A 1 89 ? 11.677 -13.462 -11.774 1.00 89.19 89 GLY A O 1
ATOM 704 N N . ASP A 1 90 ? 11.945 -14.212 -13.885 1.00 93.69 90 ASP A N 1
ATOM 705 C CA . ASP A 1 90 ? 12.606 -15.461 -13.478 1.00 93.69 90 ASP A CA 1
ATOM 706 C C . ASP A 1 90 ? 13.996 -15.173 -12.886 1.00 93.69 90 ASP A C 1
ATOM 708 O O . ASP A 1 90 ? 14.512 -15.932 -12.062 1.00 93.69 90 ASP A O 1
ATOM 712 N N . THR A 1 91 ? 14.577 -14.023 -13.245 1.00 96.25 91 THR A N 1
ATOM 713 C CA . THR A 1 91 ? 15.766 -13.453 -12.606 1.00 96.25 91 THR A CA 1
ATOM 714 C C . THR A 1 91 ? 15.564 -11.989 -12.203 1.00 96.25 91 THR A C 1
ATOM 716 O O . THR A 1 91 ? 14.750 -11.262 -12.776 1.00 96.25 91 THR A O 1
ATOM 719 N N . GLU A 1 92 ? 16.369 -11.511 -11.245 1.00 91.50 92 GLU A N 1
ATOM 720 C CA . GLU A 1 92 ? 16.399 -10.088 -10.868 1.00 91.50 92 GLU A CA 1
ATOM 721 C C . GLU A 1 92 ? 16.712 -9.194 -12.077 1.00 91.50 92 GLU A C 1
ATOM 723 O O . GLU A 1 92 ? 16.119 -8.128 -12.242 1.00 91.50 92 GLU A O 1
ATOM 728 N N . LYS A 1 93 ? 17.621 -9.650 -12.947 1.00 92.44 93 LYS A N 1
ATOM 729 C CA . LYS A 1 93 ? 17.990 -8.932 -14.165 1.00 92.44 93 LYS A CA 1
ATOM 730 C C . LYS A 1 93 ? 16.780 -8.744 -15.080 1.00 92.44 93 LYS A C 1
ATOM 732 O O . LYS A 1 93 ? 16.538 -7.631 -15.524 1.00 92.44 93 LYS A O 1
ATOM 737 N N . GLU A 1 94 ? 16.003 -9.795 -15.318 1.00 89.19 94 GLU A N 1
ATOM 738 C CA . GLU A 1 94 ? 14.794 -9.712 -16.146 1.00 89.19 94 GLU A CA 1
ATOM 739 C C . GLU A 1 94 ? 13.736 -8.787 -15.544 1.00 89.19 94 GLU A C 1
ATOM 741 O O . GLU A 1 94 ? 13.138 -7.995 -16.268 1.00 89.19 94 GLU A O 1
ATOM 746 N N . ALA A 1 95 ? 13.535 -8.827 -14.222 1.00 90.31 95 ALA A N 1
ATOM 747 C CA . ALA A 1 95 ? 12.608 -7.919 -13.550 1.00 90.31 95 ALA A CA 1
ATOM 748 C C . ALA A 1 95 ? 13.029 -6.447 -13.721 1.00 90.31 95 ALA A C 1
ATOM 750 O O . ALA A 1 95 ? 12.194 -5.592 -14.020 1.00 90.31 95 ALA A O 1
ATOM 751 N N . ARG A 1 96 ? 14.328 -6.149 -13.579 1.00 90.25 96 ARG A N 1
ATOM 752 C CA . ARG A 1 96 ? 14.884 -4.800 -13.785 1.00 90.25 96 ARG A CA 1
ATOM 753 C C . ARG A 1 96 ? 14.808 -4.360 -15.245 1.00 90.25 96 ARG A C 1
ATOM 755 O O . ARG A 1 96 ? 14.408 -3.230 -15.508 1.00 90.25 96 ARG A O 1
ATOM 762 N N . ASP A 1 97 ? 15.135 -5.250 -16.179 1.00 92.62 97 ASP A N 1
ATOM 763 C CA . ASP A 1 97 ? 15.042 -4.987 -17.619 1.00 92.62 97 ASP A CA 1
ATOM 764 C C . ASP A 1 97 ? 13.588 -4.712 -18.037 1.00 92.62 97 ASP A C 1
ATOM 766 O O . ASP A 1 97 ? 13.331 -3.859 -18.889 1.00 92.62 97 ASP A O 1
ATOM 770 N N . PHE A 1 98 ? 12.623 -5.396 -17.414 1.00 91.62 98 PHE A N 1
ATOM 771 C CA . PHE A 1 98 ? 11.206 -5.151 -17.648 1.00 91.62 98 PHE A CA 1
ATOM 772 C C . PHE A 1 98 ? 10.773 -3.773 -17.139 1.00 91.62 98 PHE A C 1
ATOM 774 O O . PHE A 1 98 ? 10.140 -3.032 -17.893 1.00 91.62 98 PHE A O 1
ATOM 781 N N . VAL A 1 99 ? 11.170 -3.392 -15.915 1.00 90.38 99 VAL A N 1
ATOM 782 C CA . VAL A 1 99 ? 10.957 -2.030 -15.386 1.00 90.38 99 VAL A CA 1
ATOM 783 C C . VAL A 1 99 ? 11.535 -0.985 -16.330 1.00 90.38 99 VAL A C 1
ATOM 785 O O . VAL A 1 99 ? 10.847 -0.032 -16.690 1.00 90.38 99 VAL A O 1
ATOM 788 N N . ASP A 1 100 ? 12.767 -1.190 -16.791 1.00 92.12 100 ASP A N 1
ATOM 789 C CA . ASP A 1 100 ? 13.414 -0.273 -17.723 1.00 92.12 100 ASP A CA 1
ATOM 790 C C . ASP A 1 100 ? 12.649 -0.140 -19.047 1.00 92.12 100 ASP A C 1
ATOM 792 O O . ASP A 1 100 ? 12.445 0.964 -19.565 1.00 92.12 100 ASP A O 1
ATOM 796 N N . TYR A 1 101 ? 12.143 -1.258 -19.564 1.00 92.56 101 TYR A N 1
ATOM 797 C CA . TYR A 1 101 ? 11.351 -1.273 -20.782 1.00 92.56 101 TYR A CA 1
ATOM 798 C C . TYR A 1 101 ? 10.046 -0.476 -20.660 1.00 92.56 101 TYR A C 1
ATOM 800 O O . TYR A 1 101 ? 9.798 0.392 -21.501 1.00 92.56 101 TYR A O 1
ATOM 808 N N . TYR A 1 102 ? 9.208 -0.741 -19.652 1.00 89.19 102 TYR A N 1
ATOM 809 C CA . TYR A 1 102 ? 7.887 -0.102 -19.590 1.00 89.19 102 TYR A CA 1
ATOM 810 C C . TYR A 1 102 ? 7.919 1.309 -18.981 1.00 89.19 102 TYR A C 1
ATOM 812 O O . TYR A 1 102 ? 7.094 2.135 -19.367 1.00 89.19 102 TYR A O 1
ATOM 820 N N . VAL A 1 103 ? 8.867 1.612 -18.083 1.00 90.00 103 VAL A N 1
ATOM 821 C CA . VAL A 1 103 ? 9.008 2.947 -17.476 1.00 90.00 103 VAL A CA 1
ATOM 822 C C . VAL A 1 103 ? 9.826 3.868 -18.373 1.00 90.00 103 VAL A C 1
ATOM 824 O O . VAL A 1 103 ? 9.330 4.909 -18.786 1.00 90.00 103 VAL A O 1
ATOM 827 N N . TYR A 1 104 ? 11.067 3.506 -18.707 1.00 90.44 104 TYR A N 1
ATOM 828 C CA . TYR A 1 104 ? 11.985 4.425 -19.389 1.00 90.44 104 TYR A CA 1
ATOM 829 C C . TYR A 1 104 ? 11.845 4.384 -20.905 1.00 90.44 104 TYR A C 1
ATOM 831 O O . TYR A 1 104 ? 11.704 5.438 -21.526 1.00 90.44 104 TYR A O 1
ATOM 839 N N . LYS A 1 105 ? 11.823 3.192 -21.510 1.00 92.38 105 LYS A N 1
ATOM 840 C CA . LYS A 1 105 ? 11.797 3.061 -22.979 1.00 92.38 105 LYS A CA 1
ATOM 841 C C . LYS A 1 105 ? 10.414 3.288 -23.593 1.00 92.38 105 LYS A C 1
ATOM 843 O O . LYS A 1 105 ? 10.327 3.759 -24.726 1.00 92.38 105 LYS A O 1
ATOM 848 N N . LYS A 1 106 ? 9.341 2.909 -22.891 1.00 93.00 106 LYS A N 1
ATOM 849 C CA . LYS A 1 106 ? 7.946 3.021 -23.362 1.00 93.00 106 LYS A CA 1
ATOM 850 C C . LYS A 1 106 ? 7.090 4.003 -22.563 1.00 93.00 106 LYS A C 1
ATOM 852 O O . LYS A 1 106 ? 5.923 4.171 -22.910 1.00 93.00 106 LYS A O 1
ATOM 857 N N . GLY A 1 107 ? 7.643 4.646 -21.538 1.00 89.75 107 GLY A N 1
ATOM 858 C CA . GLY A 1 107 ? 6.912 5.630 -20.749 1.00 89.75 107 GLY A CA 1
ATOM 859 C C . GLY A 1 107 ? 6.520 6.858 -21.566 1.00 89.75 107 GLY A C 1
ATOM 860 O O . GLY A 1 107 ? 7.320 7.396 -22.335 1.00 89.75 107 GLY A O 1
ATOM 861 N N . ASP A 1 108 ? 5.290 7.331 -21.363 1.00 92.62 108 ASP A N 1
ATOM 862 C CA . ASP A 1 108 ? 4.841 8.627 -21.872 1.00 92.62 108 ASP A CA 1
ATOM 863 C C . ASP A 1 108 ? 5.297 9.743 -20.925 1.00 92.62 108 ASP A C 1
ATOM 865 O O . ASP A 1 108 ? 4.562 10.242 -20.068 1.00 92.62 108 ASP A O 1
ATOM 869 N N . TRP A 1 109 ? 6.562 10.124 -21.076 1.00 91.75 109 TRP A N 1
ATOM 870 C CA . TRP A 1 109 ? 7.184 11.171 -20.273 1.00 91.75 109 TRP A CA 1
ATOM 871 C C . TRP A 1 109 ? 6.543 12.545 -20.483 1.00 91.75 109 TRP A C 1
ATOM 873 O O . TRP A 1 109 ? 6.581 13.380 -19.581 1.00 91.75 109 TRP A O 1
ATOM 883 N N . ALA A 1 110 ? 5.929 12.798 -21.642 1.00 92.00 110 ALA A N 1
ATOM 884 C CA . ALA A 1 110 ? 5.248 14.061 -21.899 1.00 92.00 110 ALA A CA 1
ATOM 885 C C . ALA A 1 110 ? 3.980 14.177 -21.043 1.00 92.00 110 ALA A C 1
ATOM 887 O O . ALA A 1 110 ? 3.788 15.189 -20.366 1.00 92.00 110 ALA A O 1
ATOM 888 N N . ALA A 1 111 ? 3.156 13.126 -21.009 1.00 89.62 111 ALA A N 1
ATOM 889 C CA . ALA A 1 111 ? 1.980 13.074 -20.149 1.00 89.62 111 ALA A CA 1
ATOM 890 C C . ALA A 1 111 ? 2.356 13.151 -18.662 1.00 89.62 111 ALA A C 1
ATOM 892 O O . ALA A 1 111 ? 1.781 13.957 -17.928 1.00 89.62 111 ALA A O 1
ATOM 893 N N . VAL A 1 112 ? 3.362 12.381 -18.230 1.00 88.50 112 VAL A N 1
ATOM 894 C CA . VAL A 1 112 ? 3.837 12.387 -16.834 1.00 88.50 112 VAL A CA 1
ATOM 895 C C . VAL A 1 112 ? 4.303 13.780 -16.414 1.00 88.50 112 VAL A C 1
ATOM 897 O O . VAL A 1 112 ? 3.887 14.266 -15.367 1.00 88.50 112 VAL A O 1
ATOM 900 N N . ASN A 1 113 ? 5.091 14.467 -17.245 1.00 90.31 113 ASN A N 1
ATOM 901 C CA . ASN A 1 113 ? 5.567 15.818 -16.941 1.00 90.31 113 ASN A CA 1
ATOM 902 C C . ASN A 1 113 ? 4.432 16.846 -16.860 1.00 90.31 113 ASN A C 1
ATOM 904 O O . ASN A 1 113 ? 4.503 17.781 -16.065 1.00 90.31 113 ASN A O 1
ATOM 908 N N . ASN A 1 114 ? 3.388 16.698 -17.676 1.00 91.25 114 ASN A N 1
ATOM 909 C CA . ASN A 1 114 ? 2.227 17.584 -17.614 1.00 91.25 114 ASN A CA 1
ATOM 910 C C . ASN A 1 114 ? 1.443 17.385 -16.316 1.00 91.25 114 ASN A C 1
ATOM 912 O O . ASN A 1 114 ? 1.036 18.366 -15.696 1.00 91.25 114 ASN A O 1
ATOM 916 N N . ILE A 1 115 ? 1.277 16.131 -15.886 1.00 87.50 115 ILE A N 1
ATOM 917 C CA . ILE A 1 115 ? 0.647 15.815 -14.603 1.00 87.50 115 ILE A CA 1
ATOM 918 C C . ILE A 1 115 ? 1.504 16.357 -13.461 1.00 87.50 115 ILE A C 1
ATOM 920 O O . ILE A 1 115 ? 0.970 17.098 -12.646 1.00 87.50 115 ILE A O 1
ATOM 924 N N . ALA A 1 116 ? 2.811 16.069 -13.445 1.00 84.75 116 ALA A N 1
ATOM 925 C CA . ALA A 1 116 ? 3.752 16.521 -12.416 1.00 84.75 116 ALA A CA 1
ATOM 926 C C . ALA A 1 116 ? 3.702 18.046 -12.221 1.00 84.75 116 ALA A C 1
ATOM 928 O O . ALA A 1 116 ? 3.438 18.526 -11.120 1.00 84.75 116 ALA A O 1
ATOM 929 N N . LYS A 1 117 ? 3.763 18.809 -13.322 1.00 84.94 117 LYS A N 1
ATOM 930 C CA . LYS A 1 117 ? 3.567 20.269 -13.307 1.00 84.94 117 LYS A CA 1
ATOM 931 C C . LYS A 1 117 ? 2.209 20.688 -12.746 1.00 84.94 117 LYS A C 1
ATOM 933 O O . LYS A 1 117 ? 2.130 21.685 -12.038 1.00 84.94 117 LYS A O 1
ATOM 938 N N . GLY A 1 118 ? 1.149 19.952 -13.076 1.00 79.38 118 GLY A N 1
ATOM 939 C CA . GLY A 1 118 ? -0.200 20.208 -12.573 1.00 79.38 118 GLY A CA 1
ATOM 940 C C . GLY A 1 118 ? -0.346 19.969 -11.067 1.00 79.38 118 GLY A C 1
ATOM 941 O O . GLY A 1 118 ? -1.105 20.685 -10.421 1.00 79.38 118 GLY A O 1
ATOM 942 N N . ILE A 1 119 ? 0.393 19.004 -10.507 1.00 78.94 119 ILE A N 1
ATOM 943 C CA . ILE A 1 119 ? 0.391 18.678 -9.069 1.00 78.94 119 ILE A CA 1
ATOM 944 C C . ILE A 1 119 ? 1.539 19.342 -8.284 1.00 78.94 119 ILE A C 1
ATOM 946 O O . ILE A 1 119 ? 1.610 19.190 -7.067 1.00 78.94 119 ILE A O 1
ATOM 950 N N . GLY A 1 120 ? 2.402 20.111 -8.956 1.00 67.50 120 GLY A N 1
ATOM 951 C CA . GLY A 1 120 ? 3.440 20.939 -8.337 1.00 67.50 120 GLY A CA 1
ATOM 952 C C . GLY A 1 120 ? 4.707 20.200 -7.889 1.00 67.50 120 GLY A C 1
ATOM 953 O O . GLY A 1 120 ? 5.390 20.705 -6.997 1.00 67.50 120 GLY A O 1
ATOM 954 N N . VAL A 1 121 ? 5.021 19.042 -8.484 1.00 54.50 121 VAL A N 1
AT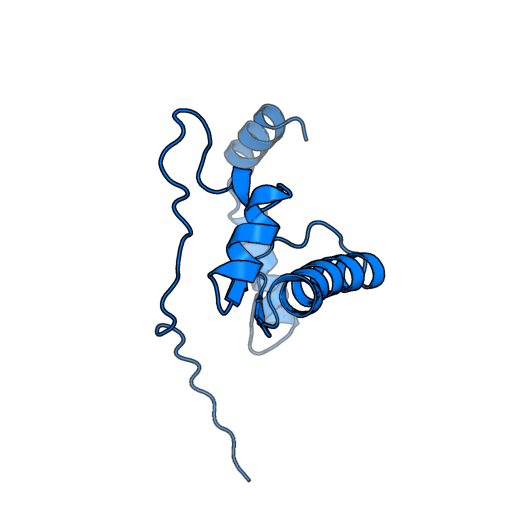OM 955 C CA . VAL A 1 121 ? 6.287 18.298 -8.280 1.00 54.50 121 VAL A CA 1
ATOM 956 C C . VAL A 1 121 ? 7.131 18.211 -9.544 1.00 54.50 121 VAL A C 1
ATOM 958 O O . VAL A 1 121 ? 6.566 18.309 -10.657 1.00 54.50 121 VAL A O 1
#

Nearest PDB structures (foldseek):
  4r1m-assembly2_D  TM=6.145E-01  e=7.993E-01  Bacteroides thetaiotaomicron VPI-5482
  4r1m-assembly1_B  TM=6.159E-01  e=9.057E-01  Bacteroides thetaiotaomicron VPI-5482
  2bo4-assembly1_A  TM=4.148E-01  e=4.847E-01  Rhodothermus marinus
  6p6f-assembly1_B  TM=3.341E-01  e=4.554E-01  synthetic construct
  4r0m-assembly1_B  TM=4.012E-01  e=1.918E+00  Microcystis aeruginosa PCC 7806

Radius of gyration: 18.92 Å; Cα contacts (8 Å, |Δi|>4): 85; chains: 1; bounding box: 40×52×46 Å

Sequence (121 aa):
MGLRGRIFQSESRLSYVKADSTPGAGPDECRGLPAGKHYAAKHCDIAFILITSHDDETTRREIAAYRDIARNEYQRNIQVWTNSYCCIGDTEKEARDFVDYYVYKKGDWAAVNNIAKGIGV

Foldseek 3Di:
DDDDDDDDDDDDPDPLPPDDDPDDDDSPPLLPDPVNLLCCLQPNQEREDEDPDPDPVSSVVVQVVSQCSNCVVRVDGHHYHYDDDAQDDPDPVVSVVVCCCVPPVVDPVVVVVVVCVVVVD